Protein AF-D3B6S9-F1 (afdb_monomer_lite)

InterPro domains:
  IPR029277 Single domain Von Willebrand factor type C domain [PF15430] (22-70)

Sequence (75 aa):
MKNIYTFIVFLLLLSIALSKNGCIKEEKNKDGSVSALSCPEFQIPPNSKCKRKEGDPKKPYPHCCPYPDCPKCWN

Secondary structure (DSSP, 8-state):
---HHHHHHHHHHHHHTT----S-EEEE-TTS-EEEEPPPP--PPTT-S-EEE---TTSPTTTTS-EEE--S---

Structure (mmCIF, N/CA/C/O backbone):
data_AF-D3B6S9-F1
#
_entry.id   AF-D3B6S9-F1
#
loop_
_atom_site.group_PDB
_atom_site.id
_atom_site.type_symbol
_atom_site.label_atom_id
_atom_site.label_alt_id
_atom_site.label_comp_id
_atom_site.label_asym_id
_atom_site.label_entity_id
_atom_site.label_seq_id
_atom_site.pdbx_PDB_ins_code
_atom_site.Cartn_x
_atom_site.Cartn_y
_atom_site.Cartn_z
_atom_site.occupancy
_atom_site.B_iso_or_equiv
_atom_site.auth_seq_id
_atom_site.auth_comp_id
_atom_site.auth_asym_id
_atom_site.auth_atom_id
_atom_site.pdbx_PDB_model_num
ATOM 1 N N . MET A 1 1 ? 42.553 16.450 9.064 1.00 49.56 1 MET A N 1
ATOM 2 C CA . MET A 1 1 ? 41.163 16.934 8.912 1.00 49.56 1 MET A CA 1
ATOM 3 C C . MET A 1 1 ? 40.661 16.577 7.514 1.00 49.56 1 MET A C 1
ATOM 5 O O . MET A 1 1 ? 40.692 17.405 6.618 1.00 49.56 1 MET A O 1
ATOM 9 N N . LYS A 1 2 ? 40.304 15.309 7.281 1.00 50.75 2 LYS A N 1
ATOM 10 C CA . LYS A 1 2 ? 39.753 14.846 6.002 1.00 50.75 2 LYS A CA 1
ATOM 11 C C . LYS A 1 2 ? 38.275 14.526 6.217 1.00 50.75 2 LYS A C 1
ATOM 13 O O . LYS A 1 2 ? 37.948 13.684 7.040 1.00 50.75 2 LYS A O 1
ATOM 18 N N . ASN A 1 3 ? 37.431 15.147 5.401 1.00 57.12 3 ASN A N 1
ATOM 19 C CA . ASN A 1 3 ? 36.228 14.521 4.859 1.00 57.12 3 ASN A CA 1
ATOM 20 C C . ASN A 1 3 ? 34.934 14.421 5.682 1.00 57.12 3 ASN A C 1
ATOM 22 O O . ASN A 1 3 ? 34.154 13.498 5.469 1.00 57.12 3 ASN A O 1
ATOM 26 N N . ILE A 1 4 ? 34.598 15.441 6.476 1.00 62.59 4 ILE A N 1
ATOM 27 C CA . ILE A 1 4 ? 33.205 15.597 6.943 1.00 62.59 4 ILE A CA 1
ATOM 28 C C . ILE A 1 4 ? 32.239 15.811 5.759 1.00 62.59 4 ILE A C 1
ATOM 30 O O . ILE A 1 4 ? 31.153 15.242 5.729 1.00 62.59 4 ILE A O 1
ATOM 34 N N . TYR A 1 5 ? 32.689 16.528 4.721 1.00 60.12 5 TYR A N 1
ATOM 35 C CA . TYR A 1 5 ? 31.920 16.769 3.498 1.00 60.12 5 TYR A CA 1
ATOM 36 C C . TYR A 1 5 ? 31.620 15.486 2.721 1.00 60.12 5 TYR A C 1
ATOM 38 O O . TYR A 1 5 ? 30.495 15.299 2.275 1.00 60.12 5 TYR A O 1
ATOM 46 N N . THR A 1 6 ? 32.579 14.561 2.619 1.00 63.56 6 THR A N 1
ATOM 47 C CA . THR A 1 6 ? 32.334 13.278 1.943 1.00 63.56 6 THR A CA 1
ATOM 48 C C . THR A 1 6 ? 31.326 12.428 2.712 1.00 63.56 6 THR A C 1
ATOM 50 O O . THR A 1 6 ? 30.477 11.801 2.093 1.00 63.56 6 THR A O 1
ATOM 53 N N . PHE A 1 7 ? 31.351 12.457 4.049 1.00 62.44 7 PHE A N 1
ATOM 54 C CA . PHE A 1 7 ? 30.387 11.721 4.873 1.00 62.44 7 PHE A CA 1
ATOM 55 C C . PHE A 1 7 ? 28.959 12.275 4.736 1.00 62.44 7 PHE A C 1
ATOM 57 O O . PHE A 1 7 ? 28.006 11.510 4.603 1.00 62.44 7 PHE A O 1
ATOM 64 N N . ILE A 1 8 ? 28.816 13.604 4.699 1.00 67.06 8 ILE A N 1
ATOM 65 C CA . ILE A 1 8 ? 27.524 14.281 4.503 1.00 67.06 8 ILE A CA 1
ATOM 66 C C . ILE A 1 8 ? 26.974 14.017 3.095 1.00 67.06 8 ILE A C 1
ATOM 68 O O . ILE A 1 8 ? 25.796 13.700 2.946 1.00 67.06 8 ILE A O 1
ATOM 72 N N . VAL A 1 9 ? 27.824 14.080 2.065 1.00 67.88 9 VAL A N 1
ATOM 73 C CA . VAL A 1 9 ? 27.435 13.761 0.681 1.00 67.88 9 VAL A CA 1
ATOM 74 C C . VAL A 1 9 ? 27.014 12.295 0.556 1.00 67.88 9 VAL A C 1
ATOM 76 O O . VAL A 1 9 ? 26.016 12.003 -0.095 1.00 67.88 9 VAL A O 1
ATOM 79 N N . PHE A 1 10 ? 27.706 11.374 1.232 1.00 64.31 10 PHE A N 1
ATOM 80 C CA . PHE A 1 10 ? 27.343 9.956 1.232 1.00 64.31 10 PHE A CA 1
ATOM 81 C C . PHE A 1 10 ? 25.990 9.702 1.918 1.00 64.31 10 PHE A C 1
ATOM 83 O O . PHE A 1 10 ? 25.171 8.956 1.389 1.00 64.31 10 PHE A O 1
ATOM 90 N N . LEU A 1 11 ? 25.712 10.364 3.048 1.00 60.84 11 LEU A N 1
ATOM 91 C CA . LEU A 1 11 ? 24.419 10.287 3.748 1.00 60.84 11 LEU A CA 1
ATOM 92 C C . LEU A 1 11 ? 23.261 10.886 2.932 1.00 60.84 11 LEU A C 1
ATOM 94 O O . LEU A 1 11 ? 22.166 10.318 2.905 1.00 60.84 11 LEU A O 1
ATOM 98 N N . LEU A 1 12 ? 23.497 11.997 2.228 1.00 59.50 12 LEU A N 1
ATOM 99 C CA . LEU A 1 12 ? 22.516 12.589 1.312 1.00 59.50 12 LEU A CA 1
ATOM 100 C C . LEU A 1 12 ? 22.219 11.658 0.130 1.00 59.50 12 LEU A C 1
ATOM 102 O O . LEU A 1 12 ? 21.053 11.423 -0.178 1.00 59.50 12 LEU A O 1
ATOM 106 N N . LEU A 1 13 ? 23.244 11.063 -0.484 1.00 58.69 13 LEU A N 1
ATOM 107 C CA . LEU A 1 13 ? 23.066 10.110 -1.586 1.00 58.69 13 LEU A CA 1
ATOM 108 C C . LEU A 1 13 ? 22.343 8.828 -1.140 1.00 58.69 13 LEU A C 1
ATOM 110 O O . LEU A 1 13 ? 21.474 8.340 -1.863 1.00 58.69 13 LEU A O 1
ATOM 114 N N . LEU A 1 14 ? 22.618 8.327 0.071 1.00 55.22 14 LEU A N 1
ATOM 115 C CA . LEU A 1 14 ? 21.896 7.186 0.650 1.00 55.22 14 LEU A CA 1
ATOM 116 C C . LEU A 1 14 ? 20.401 7.486 0.857 1.00 55.22 14 LEU A C 1
ATOM 118 O O . LEU A 1 14 ? 19.561 6.602 0.702 1.00 55.22 14 LEU A O 1
ATOM 122 N N . SER A 1 15 ? 20.066 8.738 1.180 1.00 51.44 15 SER A N 1
ATOM 123 C CA . SER A 1 15 ? 18.684 9.179 1.404 1.00 51.44 15 SER A CA 1
ATOM 124 C C . SER A 1 15 ? 17.886 9.284 0.098 1.00 51.44 15 SER A C 1
ATOM 126 O O . SER A 1 15 ? 16.689 9.008 0.088 1.00 51.44 15 SER A O 1
ATOM 128 N N . ILE A 1 16 ? 18.544 9.625 -1.017 1.00 51.22 16 ILE A N 1
ATOM 129 C CA . ILE A 1 16 ? 17.917 9.723 -2.348 1.00 51.22 16 ILE A CA 1
ATOM 130 C C . ILE A 1 16 ? 17.685 8.327 -2.954 1.00 51.22 16 ILE A C 1
ATOM 132 O O . ILE A 1 16 ? 16.696 8.106 -3.650 1.00 51.22 16 ILE A O 1
ATOM 136 N N . ALA A 1 17 ? 18.542 7.350 -2.635 1.00 49.81 17 ALA A N 1
ATOM 137 C CA . ALA A 1 17 ? 18.352 5.949 -3.027 1.00 49.81 17 ALA A CA 1
ATOM 138 C C . ALA A 1 17 ? 17.165 5.269 -2.313 1.00 49.81 17 ALA A C 1
ATOM 140 O O . ALA A 1 17 ? 16.714 4.209 -2.742 1.00 49.81 17 ALA A O 1
ATOM 141 N N . LEU A 1 18 ? 16.612 5.898 -1.270 1.00 45.06 18 LEU A N 1
ATOM 142 C CA . LEU A 1 18 ? 15.338 5.524 -0.655 1.00 45.06 18 LEU A CA 1
ATOM 143 C C . LEU A 1 18 ? 14.137 6.159 -1.382 1.00 45.06 18 LEU A C 1
ATOM 145 O O . LEU A 1 18 ? 13.101 6.427 -0.771 1.00 45.06 18 LEU A O 1
ATOM 149 N N . SER A 1 19 ? 14.255 6.401 -2.691 1.00 42.69 19 SER A N 1
ATOM 150 C CA . SER A 1 19 ? 13.093 6.624 -3.546 1.00 42.69 19 SER A CA 1
ATOM 151 C C . SER A 1 19 ? 12.251 5.354 -3.498 1.00 42.69 19 SER A C 1
ATOM 153 O O . SER A 1 19 ? 12.558 4.346 -4.134 1.00 42.69 19 SER A O 1
ATOM 155 N N . LYS A 1 20 ? 11.230 5.378 -2.638 1.00 49.19 20 LYS A N 1
ATOM 156 C CA . LYS A 1 20 ? 10.150 4.401 -2.598 1.00 49.19 20 LYS A CA 1
ATOM 157 C C . LYS A 1 20 ? 9.646 4.247 -4.028 1.00 49.19 20 LYS A C 1
ATOM 159 O O . LYS A 1 20 ? 8.905 5.104 -4.502 1.00 49.19 20 LYS A O 1
ATOM 164 N N . ASN A 1 21 ? 10.026 3.164 -4.701 1.00 56.47 21 ASN A N 1
ATOM 165 C CA . ASN A 1 21 ? 9.255 2.679 -5.835 1.00 56.47 21 ASN A CA 1
ATOM 166 C C . ASN A 1 21 ? 7.806 2.635 -5.342 1.00 56.47 21 ASN A C 1
ATOM 168 O O . ASN A 1 21 ? 7.520 1.961 -4.348 1.00 56.47 21 ASN A O 1
ATOM 172 N N . GLY A 1 22 ? 6.930 3.455 -5.928 1.00 75.94 22 GLY A N 1
ATOM 173 C CA . GLY A 1 22 ? 5.523 3.470 -5.545 1.00 75.94 22 GLY A CA 1
ATOM 174 C C . GLY A 1 22 ? 4.981 2.042 -5.586 1.00 75.94 22 GLY A C 1
ATOM 175 O O . GLY A 1 22 ? 5.424 1.239 -6.406 1.00 75.94 22 GLY A O 1
ATOM 176 N N . CYS A 1 23 ? 4.059 1.691 -4.689 1.00 90.81 23 CYS A N 1
ATOM 177 C CA . CYS A 1 23 ? 3.417 0.381 -4.757 1.00 90.81 23 CYS A CA 1
ATOM 178 C C . CYS A 1 23 ? 2.466 0.357 -5.964 1.00 90.81 23 CYS A C 1
ATOM 180 O O . CYS A 1 23 ? 1.286 0.690 -5.850 1.00 90.81 23 CYS A O 1
ATOM 182 N N . ILE A 1 24 ? 3.016 0.029 -7.131 1.00 93.06 24 ILE A N 1
ATOM 183 C CA . ILE A 1 24 ? 2.316 -0.013 -8.411 1.00 93.06 24 ILE A CA 1
ATOM 184 C C . ILE A 1 24 ? 2.637 -1.313 -9.148 1.00 93.06 24 ILE A C 1
ATOM 186 O O . ILE A 1 24 ? 3.691 -1.919 -8.944 1.00 93.06 24 ILE A O 1
ATOM 190 N N . LYS A 1 25 ? 1.730 -1.737 -10.027 1.00 93.75 25 LYS A N 1
ATOM 191 C CA . LYS A 1 25 ? 2.001 -2.761 -11.042 1.00 93.75 25 LYS A CA 1
ATOM 192 C C . LYS A 1 25 ? 2.033 -2.094 -12.407 1.00 93.75 25 LYS A C 1
ATOM 194 O O . LYS A 1 25 ? 1.018 -1.562 -12.840 1.00 93.75 25 LYS A O 1
ATOM 199 N N . GLU A 1 26 ? 3.176 -2.160 -13.074 1.00 93.38 26 GLU A N 1
ATOM 200 C CA . GLU A 1 26 ? 3.347 -1.671 -14.441 1.00 93.38 26 GLU A CA 1
ATOM 201 C C . GLU A 1 26 ? 3.241 -2.825 -15.442 1.00 93.38 26 GLU A C 1
ATOM 203 O O . GLU A 1 26 ? 3.751 -3.923 -15.211 1.00 93.38 26 GLU A O 1
ATOM 208 N N . GLU A 1 27 ? 2.600 -2.565 -16.573 1.00 94.44 27 GLU A N 1
ATOM 209 C CA . GLU A 1 27 ? 2.496 -3.468 -17.709 1.00 94.44 27 GLU A CA 1
ATOM 210 C C . GLU A 1 27 ? 2.857 -2.703 -18.981 1.00 94.44 27 GLU A C 1
ATOM 212 O O . GLU A 1 27 ? 2.333 -1.621 -19.245 1.00 94.44 27 GLU A O 1
ATOM 217 N N . LYS A 1 28 ? 3.792 -3.252 -19.760 1.00 95.12 28 LYS A N 1
ATOM 218 C CA . LYS A 1 28 ? 4.171 -2.704 -21.064 1.00 95.12 28 LYS A CA 1
ATOM 219 C C . LYS A 1 28 ? 3.332 -3.381 -22.137 1.00 95.12 28 LYS A C 1
ATOM 221 O O . LYS A 1 28 ? 3.381 -4.602 -22.278 1.00 95.12 28 LYS A O 1
ATOM 226 N N . ASN A 1 29 ? 2.609 -2.586 -22.907 1.00 95.12 29 ASN A N 1
ATOM 227 C CA . ASN A 1 29 ? 1.751 -3.064 -23.979 1.00 95.12 29 ASN A CA 1
ATOM 228 C C . ASN A 1 29 ? 2.544 -3.233 -25.283 1.00 95.12 29 ASN A C 1
ATOM 230 O O . ASN A 1 29 ? 3.611 -2.645 -25.479 1.00 95.12 29 ASN A O 1
ATOM 234 N N . LYS A 1 30 ? 2.015 -4.045 -26.207 1.00 96.38 30 LYS A N 1
ATOM 235 C CA . LYS A 1 30 ? 2.674 -4.344 -27.495 1.00 96.38 30 LYS A CA 1
ATOM 236 C C . LYS A 1 30 ? 2.810 -3.127 -28.416 1.00 96.38 30 LYS A C 1
ATOM 238 O O . LYS A 1 30 ? 3.666 -3.131 -29.291 1.00 96.38 30 LYS A O 1
ATOM 243 N N . ASP A 1 31 ? 1.974 -2.114 -28.225 1.00 96.19 31 ASP A N 1
ATOM 244 C CA . ASP A 1 31 ? 1.993 -0.843 -28.956 1.00 96.19 31 ASP A CA 1
ATOM 245 C C . ASP A 1 31 ? 3.007 0.169 -28.388 1.00 96.19 31 ASP A C 1
ATOM 247 O O . ASP A 1 31 ? 3.104 1.292 -28.876 1.00 96.19 31 ASP A O 1
ATOM 251 N N . GLY A 1 32 ? 3.767 -0.221 -27.359 1.00 95.44 32 GLY A N 1
ATOM 252 C CA . GLY A 1 32 ? 4.738 0.637 -26.686 1.00 95.44 32 GLY A CA 1
ATOM 253 C C . GLY A 1 32 ? 4.145 1.515 -25.581 1.00 95.44 32 GLY A C 1
ATOM 254 O O . GLY A 1 32 ? 4.899 2.240 -24.932 1.00 95.44 32 GLY A O 1
ATOM 255 N N . SER A 1 33 ? 2.835 1.447 -25.325 1.00 95.88 33 SER A N 1
ATOM 256 C CA . SER A 1 33 ? 2.220 2.131 -24.184 1.00 95.88 33 SER A CA 1
ATOM 257 C C . SER A 1 33 ? 2.513 1.412 -22.858 1.00 95.88 33 SER A C 1
ATOM 259 O O . SER A 1 33 ? 2.904 0.242 -22.825 1.00 95.88 33 SER A O 1
ATOM 261 N N . VAL A 1 34 ? 2.341 2.126 -21.743 1.00 95.19 34 VAL A N 1
ATOM 262 C CA . VAL A 1 34 ? 2.494 1.587 -20.385 1.00 95.19 34 VAL A CA 1
ATOM 263 C C . VAL A 1 34 ? 1.185 1.770 -19.634 1.00 95.19 34 VAL A C 1
ATOM 265 O O . VAL A 1 34 ? 0.643 2.873 -19.576 1.00 95.19 34 VAL A O 1
ATOM 268 N N . SER A 1 35 ? 0.692 0.694 -19.036 1.00 93.19 35 SER A N 1
ATOM 269 C CA . SER A 1 35 ? -0.419 0.718 -18.090 1.00 93.19 35 SER A CA 1
ATOM 270 C C . SER A 1 35 ? 0.123 0.547 -16.676 1.00 93.19 35 SER A C 1
ATOM 272 O O . SER A 1 35 ? 0.984 -0.294 -16.437 1.00 93.19 35 SER A O 1
ATOM 274 N N . ALA A 1 36 ? -0.374 1.339 -15.730 1.00 92.69 36 ALA A N 1
ATOM 275 C CA . ALA A 1 36 ? 0.023 1.258 -14.331 1.00 92.69 36 ALA A CA 1
ATOM 276 C C . ALA A 1 36 ? -1.212 1.127 -13.437 1.00 92.69 36 ALA A C 1
ATOM 278 O O . ALA A 1 36 ? -2.179 1.872 -13.586 1.00 92.69 36 ALA A O 1
ATOM 279 N N . LEU A 1 37 ? -1.169 0.183 -12.500 1.00 94.06 37 LEU A N 1
ATOM 280 C CA . LEU A 1 37 ? -2.176 0.007 -11.459 1.00 94.06 37 LEU A CA 1
ATOM 281 C C . LEU A 1 37 ? -1.618 0.507 -10.133 1.00 94.06 37 LEU A C 1
ATOM 283 O O . LEU A 1 37 ? -0.593 0.009 -9.667 1.00 94.06 37 LEU A O 1
ATOM 287 N N . SER A 1 38 ? -2.307 1.467 -9.526 1.00 93.50 38 SER A N 1
ATOM 288 C CA . SER A 1 38 ? -2.036 1.936 -8.170 1.00 93.50 38 SER A CA 1
ATOM 289 C C . SER A 1 38 ? -2.774 1.094 -7.127 1.00 93.50 38 SER A C 1
ATOM 291 O O . SER A 1 38 ? -3.614 0.241 -7.439 1.00 93.50 38 SER A O 1
ATOM 293 N N . CYS A 1 39 ? -2.438 1.313 -5.856 1.00 95.38 39 CYS A N 1
ATOM 294 C CA . CYS A 1 39 ? -3.211 0.756 -4.757 1.00 95.38 39 CYS A CA 1
ATOM 295 C C . CYS A 1 39 ? -4.645 1.300 -4.745 1.00 95.38 39 CYS A C 1
ATOM 297 O O . CYS A 1 39 ? -4.855 2.470 -5.071 1.00 95.38 39 CYS A O 1
ATOM 299 N N . PRO A 1 40 ? -5.625 0.479 -4.332 1.00 92.75 40 PRO A N 1
ATOM 300 C CA . PRO A 1 40 ? -7.004 0.922 -4.232 1.00 92.75 40 PRO A CA 1
ATOM 301 C C . PRO A 1 40 ? -7.146 2.012 -3.167 1.00 92.75 40 PRO A C 1
ATOM 303 O O . PRO A 1 40 ? -6.629 1.890 -2.054 1.00 92.75 40 PRO A O 1
ATOM 306 N N . GLU A 1 41 ? -7.913 3.047 -3.489 1.00 94.19 41 GLU A N 1
ATOM 307 C CA . GLU A 1 41 ? -8.400 3.995 -2.498 1.00 94.19 41 GLU A CA 1
ATOM 308 C C . GLU A 1 41 ? -9.679 3.452 -1.863 1.00 94.19 41 GLU A C 1
ATOM 310 O O . GLU A 1 41 ? -10.599 3.003 -2.546 1.00 94.19 41 GLU A O 1
ATOM 315 N N . PHE A 1 42 ? -9.744 3.472 -0.536 1.00 94.38 42 PHE A N 1
ATOM 316 C CA . PHE A 1 42 ? -10.916 3.015 0.200 1.00 94.38 42 PHE A CA 1
ATOM 317 C C . PHE A 1 42 ? -11.063 3.779 1.504 1.00 94.38 42 PHE A C 1
ATOM 319 O O . PHE A 1 42 ? -10.086 4.266 2.077 1.00 94.38 42 PHE A O 1
ATOM 326 N N . GLN A 1 43 ? -12.285 3.828 2.012 1.00 94.69 43 GLN A N 1
ATOM 327 C CA . GLN A 1 43 ? -12.599 4.396 3.315 1.00 94.69 43 GLN A CA 1
ATOM 328 C C . GLN A 1 43 ?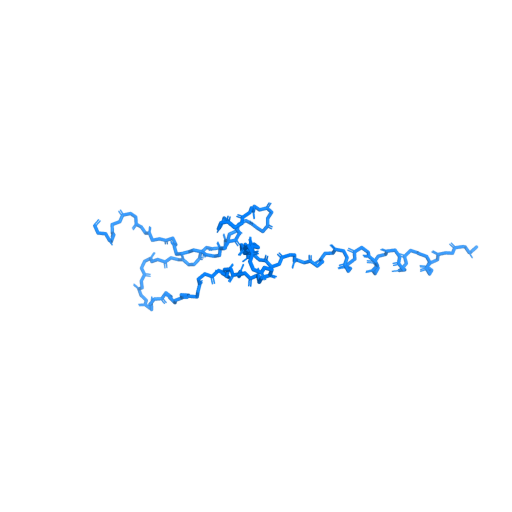 -13.160 3.306 4.222 1.00 94.69 43 GLN A C 1
ATOM 330 O O . GLN A 1 43 ? -13.770 2.345 3.757 1.00 94.69 43 GLN A O 1
ATOM 335 N N . ILE A 1 44 ? -12.944 3.458 5.526 1.00 93.81 44 ILE A N 1
ATOM 336 C CA . ILE A 1 44 ? -13.564 2.601 6.534 1.00 93.81 44 ILE A CA 1
ATOM 337 C C . ILE A 1 44 ? -14.701 3.403 7.155 1.00 93.81 44 ILE A C 1
ATOM 339 O O . ILE A 1 44 ? -14.425 4.452 7.741 1.00 93.81 44 ILE A O 1
ATOM 343 N N . PRO A 1 45 ? -15.959 2.945 7.026 1.00 92.25 45 PRO A N 1
ATOM 344 C CA . PRO A 1 45 ? -17.086 3.633 7.628 1.00 92.25 45 PRO A CA 1
ATOM 345 C C . PRO A 1 45 ? -16.887 3.813 9.139 1.00 92.25 45 PRO A C 1
ATOM 347 O O . PRO A 1 45 ? -16.403 2.885 9.803 1.00 92.25 45 PRO A O 1
ATOM 350 N N . PRO A 1 46 ? -17.295 4.960 9.709 1.00 89.50 46 PRO A N 1
ATOM 351 C CA . PRO A 1 46 ? -17.368 5.122 11.155 1.00 89.50 46 PRO A CA 1
ATOM 352 C C . PRO A 1 46 ? -18.173 3.975 11.783 1.00 89.50 46 PRO A C 1
ATOM 354 O O . PRO A 1 46 ? -19.175 3.537 11.220 1.00 89.50 46 PRO A O 1
ATOM 357 N N . ASN A 1 47 ? -17.734 3.478 12.940 1.00 89.81 47 ASN A N 1
ATOM 358 C CA . ASN A 1 47 ? -18.328 2.334 13.655 1.00 89.81 47 ASN A CA 1
ATOM 359 C C . ASN A 1 47 ? -18.228 0.966 12.948 1.00 89.81 47 ASN A C 1
ATOM 361 O O . ASN A 1 47 ? -18.775 -0.021 13.445 1.00 89.81 47 ASN A O 1
ATOM 365 N N . SER A 1 48 ? -17.507 0.860 11.827 1.00 90.81 48 SER A N 1
ATOM 366 C CA . SER A 1 48 ? -17.159 -0.442 11.255 1.00 90.81 48 SER A CA 1
ATOM 367 C C . SER A 1 48 ? -16.190 -1.203 12.165 1.00 90.81 48 SER A C 1
ATOM 369 O O . SER A 1 48 ? -15.344 -0.619 12.841 1.00 90.81 48 SER A O 1
ATOM 371 N N . LYS A 1 49 ? -16.274 -2.538 12.144 1.00 91.56 49 LYS A N 1
ATOM 372 C CA . LYS A 1 49 ? -15.294 -3.416 12.801 1.00 91.56 49 LYS A CA 1
ATOM 373 C C . LYS A 1 49 ? -14.020 -3.609 11.968 1.00 91.56 49 LYS A C 1
ATOM 375 O O . LYS A 1 49 ? -13.075 -4.227 12.454 1.00 91.56 49 LYS A O 1
ATOM 380 N N . CYS A 1 50 ? -13.998 -3.121 10.728 1.00 93.12 50 CYS A N 1
ATOM 381 C CA . CYS A 1 50 ? -12.828 -3.181 9.862 1.00 93.12 50 CYS A CA 1
ATOM 382 C C . CYS A 1 50 ? -11.745 -2.195 10.313 1.00 93.12 50 CYS A C 1
ATOM 384 O O . CYS A 1 50 ? -12.039 -1.115 10.824 1.00 93.12 50 CYS A O 1
ATOM 386 N N . LYS A 1 51 ? -10.480 -2.539 10.069 1.00 93.25 51 LYS A N 1
ATOM 387 C CA . LYS A 1 51 ? -9.320 -1.669 10.309 1.00 93.25 51 LYS A CA 1
ATOM 388 C C . LYS A 1 51 ? -8.506 -1.514 9.037 1.00 93.25 51 LYS A C 1
ATOM 390 O O . LYS A 1 51 ? -8.388 -2.454 8.259 1.00 93.25 51 LYS A O 1
ATOM 395 N N . ARG A 1 52 ? -7.917 -0.336 8.825 1.00 94.69 52 ARG A N 1
ATOM 396 C CA . ARG A 1 52 ? -6.965 -0.142 7.729 1.00 94.69 52 ARG A CA 1
ATOM 397 C C . ARG A 1 52 ? -5.649 -0.739 8.199 1.00 94.69 52 ARG A C 1
ATOM 399 O O . ARG A 1 52 ? -5.158 -0.357 9.260 1.00 94.69 52 ARG A O 1
ATOM 406 N N . LYS A 1 53 ? -5.106 -1.677 7.434 1.00 95.25 53 LYS A N 1
ATOM 407 C CA . LYS A 1 53 ? -3.755 -2.195 7.629 1.00 95.25 53 LYS A CA 1
ATOM 408 C C . LYS A 1 53 ? -2.876 -1.746 6.480 1.00 95.25 53 LYS A C 1
ATOM 410 O O . LYS A 1 53 ? -3.307 -1.761 5.331 1.00 95.25 53 LYS A O 1
ATOM 415 N N . GLU A 1 54 ? -1.651 -1.364 6.812 1.00 95.00 54 GLU A N 1
ATOM 416 C CA . GLU A 1 54 ? -0.623 -1.086 5.817 1.00 95.00 54 GLU A CA 1
ATOM 417 C C . GLU A 1 54 ? -0.098 -2.398 5.221 1.00 95.00 54 GLU A C 1
ATOM 419 O O . GLU A 1 54 ? -0.007 -3.422 5.910 1.00 95.00 54 GLU A O 1
ATOM 424 N N . GLY A 1 55 ? 0.231 -2.360 3.931 1.00 93.44 55 GLY A N 1
ATOM 425 C CA . GLY A 1 55 ? 0.940 -3.442 3.258 1.00 93.44 55 GLY A CA 1
ATOM 426 C C . GLY A 1 55 ? 2.418 -3.483 3.647 1.00 93.44 55 GLY A C 1
ATOM 427 O O . GLY A 1 55 ? 2.930 -2.604 4.341 1.00 93.44 55 GLY A O 1
ATOM 428 N N . ASP A 1 56 ? 3.129 -4.507 3.183 1.00 94.00 56 ASP A N 1
ATOM 429 C CA . ASP A 1 56 ? 4.578 -4.595 3.370 1.00 94.00 56 ASP A CA 1
ATOM 430 C C . ASP A 1 56 ? 5.291 -3.859 2.223 1.00 94.00 56 ASP A C 1
ATOM 432 O O . ASP A 1 56 ? 5.275 -4.358 1.094 1.00 94.00 56 ASP A O 1
ATOM 436 N N . PRO A 1 57 ? 5.955 -2.713 2.471 1.00 90.12 57 PRO A N 1
ATOM 437 C CA . PRO A 1 57 ? 6.595 -1.925 1.417 1.00 90.12 57 PRO A CA 1
ATOM 438 C C . PRO A 1 57 ? 7.758 -2.652 0.728 1.00 90.12 57 PRO A C 1
ATOM 440 O O . PRO A 1 57 ? 8.250 -2.176 -0.290 1.00 90.12 57 PRO A O 1
ATOM 443 N N . LYS A 1 58 ? 8.225 -3.784 1.272 1.00 90.81 58 LYS A N 1
ATOM 444 C CA . LYS A 1 58 ? 9.272 -4.619 0.666 1.00 90.81 58 LYS A CA 1
ATOM 445 C C . LYS A 1 58 ? 8.710 -5.718 -0.237 1.00 90.81 58 LYS A C 1
ATOM 447 O O . LYS A 1 58 ? 9.488 -6.411 -0.890 1.00 90.81 58 LYS A O 1
ATOM 452 N N . LYS A 1 59 ? 7.389 -5.918 -0.261 1.00 92.81 59 LYS A N 1
ATOM 453 C CA . LYS A 1 59 ? 6.730 -6.928 -1.097 1.00 92.81 59 LYS A CA 1
ATOM 454 C C . LYS A 1 59 ? 6.207 -6.317 -2.399 1.00 92.81 59 LYS A C 1
ATOM 456 O O . LYS A 1 59 ? 5.902 -5.130 -2.435 1.00 92.81 59 LYS A O 1
ATOM 461 N N . PRO A 1 60 ? 6.082 -7.112 -3.474 1.00 92.62 60 PRO A N 1
ATOM 462 C CA . PRO A 1 60 ? 5.519 -6.628 -4.730 1.00 92.62 60 PRO A CA 1
ATOM 463 C C . PRO A 1 60 ? 4.030 -6.285 -4.592 1.00 92.62 60 PRO A C 1
ATOM 465 O O . PRO A 1 60 ? 3.338 -6.792 -3.704 1.00 92.62 60 PRO A O 1
ATOM 468 N N . TYR A 1 61 ? 3.518 -5.473 -5.519 1.00 92.00 61 TYR A N 1
ATOM 469 C CA . TYR A 1 61 ? 2.080 -5.275 -5.695 1.00 92.00 61 TYR A CA 1
ATOM 470 C C . TYR A 1 61 ? 1.366 -6.637 -5.855 1.00 92.00 61 TYR A C 1
ATOM 472 O O . TYR A 1 61 ? 1.872 -7.492 -6.587 1.00 92.00 61 TYR A O 1
ATOM 480 N N . PRO A 1 62 ? 0.200 -6.870 -5.219 1.00 94.69 62 PRO A N 1
ATOM 481 C CA . PRO A 1 62 ? -0.575 -5.940 -4.388 1.00 94.69 62 PRO A CA 1
ATOM 482 C C . PRO A 1 62 ? -0.213 -5.969 -2.891 1.00 94.69 62 PRO A C 1
ATOM 484 O O . PRO A 1 62 ? -0.844 -5.286 -2.094 1.00 94.69 62 PRO A O 1
ATOM 487 N N . HIS A 1 63 ? 0.782 -6.749 -2.461 1.00 95.56 63 HIS A N 1
ATOM 488 C CA . HIS A 1 63 ? 1.082 -6.955 -1.036 1.00 95.56 63 HIS A CA 1
ATOM 489 C C . HIS A 1 63 ? 1.698 -5.740 -0.331 1.00 95.56 63 HIS A C 1
ATOM 491 O O . HIS A 1 63 ? 1.663 -5.674 0.899 1.00 95.56 63 HIS A O 1
ATOM 497 N N . CYS A 1 64 ? 2.245 -4.786 -1.085 1.00 94.81 64 CYS A N 1
ATOM 498 C CA . CYS A 1 64 ? 2.657 -3.489 -0.555 1.00 94.81 64 CYS A CA 1
ATOM 499 C C . CYS A 1 64 ? 1.499 -2.497 -0.374 1.00 94.81 64 CYS A C 1
ATOM 501 O O . CYS A 1 64 ? 1.714 -1.433 0.206 1.00 94.81 64 CYS A O 1
ATOM 503 N N . CYS A 1 65 ? 0.285 -2.817 -0.838 1.00 95.62 65 CYS A N 1
ATOM 504 C CA . CYS A 1 65 ? -0.858 -1.919 -0.726 1.00 95.62 65 CYS A CA 1
ATOM 505 C C . CYS A 1 65 ? -1.522 -1.986 0.652 1.00 95.62 65 CYS A C 1
ATOM 507 O O . CYS A 1 65 ? -1.580 -3.062 1.255 1.00 95.62 65 CYS A O 1
ATOM 509 N N . PRO A 1 66 ? -2.091 -0.864 1.133 1.00 95.94 66 PRO A N 1
ATOM 510 C CA . PRO A 1 66 ? -2.991 -0.903 2.271 1.00 95.94 66 PRO A CA 1
ATOM 511 C C . PRO A 1 66 ? -4.235 -1.732 1.933 1.00 95.94 66 PRO A C 1
ATOM 513 O O . PRO A 1 66 ? -4.699 -1.750 0.791 1.00 95.94 66 PRO A O 1
ATOM 516 N N . TYR A 1 67 ? -4.799 -2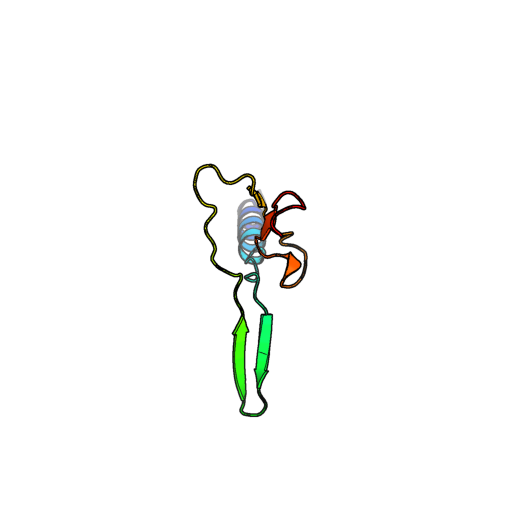.399 2.935 1.00 94.88 67 TYR A N 1
ATOM 517 C CA . TYR A 1 67 ? -5.994 -3.226 2.785 1.00 94.88 67 TYR A CA 1
ATOM 518 C C . TYR A 1 67 ? -6.919 -3.106 4.005 1.00 94.88 67 TYR A C 1
ATOM 520 O O . TYR A 1 67 ? -6.459 -2.819 5.118 1.00 94.88 67 TYR A O 1
ATOM 528 N N . PRO A 1 68 ? -8.235 -3.301 3.823 1.00 94.31 68 PRO A N 1
ATOM 529 C CA . PRO A 1 68 ? -9.159 -3.422 4.937 1.00 94.31 68 PRO A CA 1
ATOM 530 C C . PRO A 1 68 ? -9.021 -4.810 5.572 1.00 94.31 68 PRO A C 1
ATOM 532 O O . PRO A 1 68 ? -9.236 -5.836 4.931 1.00 94.31 68 PRO A O 1
ATOM 535 N N . ASP A 1 69 ? -8.684 -4.843 6.853 1.00 93.38 69 ASP A N 1
ATOM 536 C CA . ASP A 1 69 ? -8.766 -6.036 7.683 1.00 93.38 69 ASP A CA 1
ATOM 537 C C . ASP A 1 69 ? -10.095 -6.028 8.428 1.00 93.38 69 ASP A C 1
ATOM 539 O O . ASP A 1 69 ? -10.276 -5.316 9.420 1.00 93.38 69 ASP A O 1
ATOM 543 N N . CYS A 1 70 ? -11.045 -6.784 7.900 1.00 90.69 70 CYS A N 1
ATOM 544 C CA . CYS A 1 70 ? -12.356 -6.966 8.492 1.00 90.69 70 CYS A CA 1
ATOM 545 C C . CYS A 1 70 ? -12.404 -8.319 9.209 1.00 90.69 70 CYS A C 1
ATOM 547 O O . CYS A 1 70 ? -11.854 -9.299 8.697 1.00 90.69 70 CYS A O 1
ATOM 549 N N . PRO A 1 71 ? -13.094 -8.421 10.360 1.00 88.88 71 PRO A N 1
ATOM 550 C CA . PRO A 1 71 ? -13.416 -9.718 10.935 1.00 88.88 71 PRO A CA 1
ATOM 551 C C . PRO A 1 71 ? -14.037 -10.611 9.860 1.00 88.88 71 PRO A C 1
ATOM 553 O O . PRO A 1 71 ? -14.866 -10.143 9.078 1.00 88.88 71 PRO A O 1
ATOM 556 N N . LYS A 1 72 ? -13.631 -11.884 9.815 1.00 73.62 72 LYS A N 1
ATOM 557 C CA . LYS A 1 72 ? -14.215 -12.893 8.923 1.00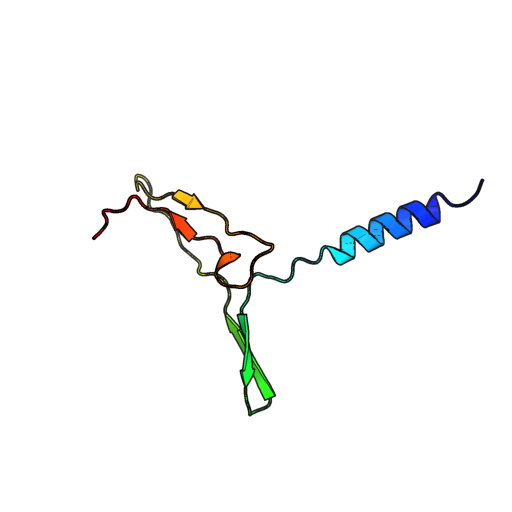 73.62 72 LYS A CA 1
ATOM 558 C C . LYS A 1 72 ? -15.674 -13.118 9.319 1.00 73.62 72 LYS A C 1
ATOM 560 O O . LYS A 1 72 ? -15.918 -14.002 10.124 1.00 73.62 72 LYS A O 1
ATOM 565 N N . CYS A 1 73 ? -16.567 -12.245 8.857 1.00 60.81 73 CYS A N 1
ATOM 566 C CA . CYS A 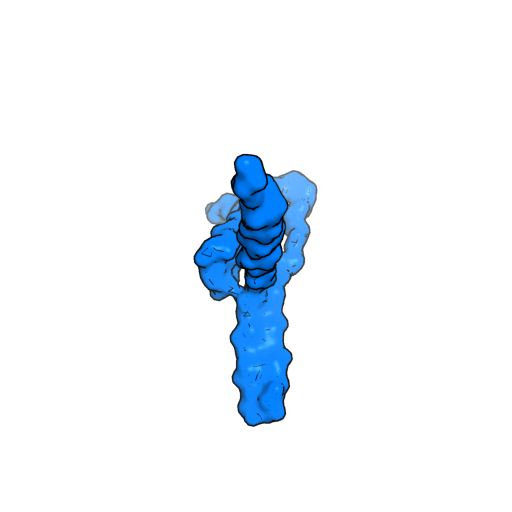1 73 ? -18.035 -12.275 8.901 1.00 60.81 73 CYS A CA 1
ATOM 567 C C . CYS A 1 73 ? -18.551 -10.898 8.412 1.00 60.81 73 CYS A C 1
ATOM 569 O O . CYS A 1 73 ? -19.059 -10.098 9.195 1.00 60.81 73 CYS A O 1
ATOM 571 N N . TRP A 1 74 ? -18.353 -10.605 7.124 1.00 51.47 74 TRP A N 1
ATOM 572 C CA . TRP A 1 74 ? -19.205 -9.698 6.330 1.00 51.47 74 TRP A CA 1
ATOM 573 C C . TRP A 1 74 ? -19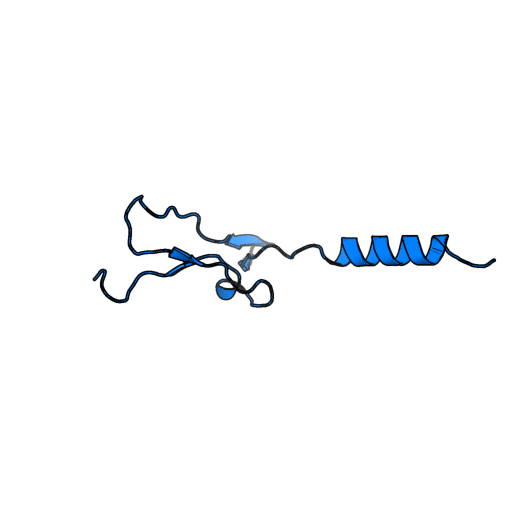.313 -10.210 4.880 1.00 51.47 74 TRP A C 1
ATOM 575 O O . TRP A 1 74 ? -19.146 -9.484 3.906 1.00 51.47 74 TRP A O 1
ATOM 585 N N . ASN A 1 75 ? -19.485 -11.526 4.769 1.00 46.00 75 ASN A N 1
ATOM 586 C CA . ASN A 1 75 ? -20.631 -12.201 4.163 1.00 46.00 75 ASN A CA 1
ATOM 587 C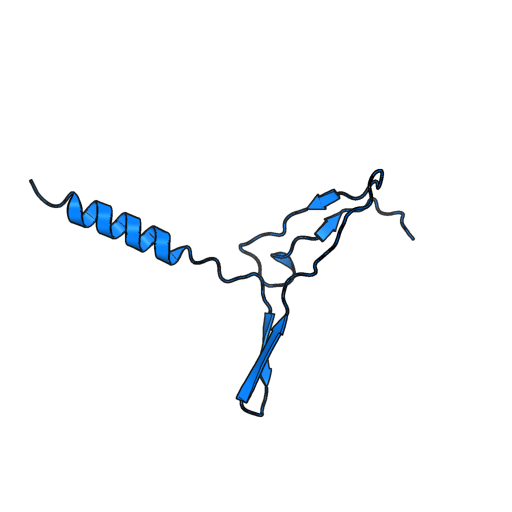 C . ASN A 1 75 ? -20.732 -13.580 4.818 1.00 46.00 75 ASN A C 1
ATOM 589 O O . ASN A 1 75 ? -19.652 -14.135 5.134 1.00 46.00 75 ASN A O 1
#

Foldseek 3Di:
DDDPPVVVVVVVVVVVVPPQPAQWDWDQDPVRDIDIGHADDDDDDPPAQWDWDAADSVDHPPRRHIDIDHPPPPD

Radius of gyration: 19.91 Å; chains: 1; bounding box: 62×30×43 Å

Organism: Heterostelium pallidum (strain ATCC 26659 / Pp 5 / PN500) (NCBI:txid670386)

pLDDT: mean 81.02, std 17.94, range [42.69, 96.38]